Protein AF-A0A661QTS5-F1 (afdb_monomer)

Secondary structure (DSSP, 8-state):
-HHHHHHHHHHHT-S----S--HHHHHHHHHHTTSEEE-TTSPEEE---GGGSS---

Foldseek 3Di:
DVVVVVVCVVLVPDPDDDPPDDPVRVVVVCVVVVQWDQDPVRDTDGDDPPVPPDDDD

pLDDT: mean 93.88, std 5.02, range [64.62, 98.25]

Nearest PDB structures (foldseek):
  3l4k-assembly1_A  TM=4.105E-01  e=6.656E+00  Saccharomyces cerevisiae
  7uui-assembly1_m  TM=2.232E-01  e=7.153E+00  Saccharomyces cerevisiae BY4741
  7v08-assembly1_m  TM=2.093E-01  e=7.153E+00  Saccharomyces cerevisiae BY4741

Sequence (57 aa):
MEFEAELEKILGNHRQVIRNLSRKETIAEAVNAKEAIVAENGCLATWTPPESTGRAP

Mean predicted aligned error: 4.39 Å

Radius of gyration: 15.84 Å; Cα contacts (8 Å, |Δi|>4): 24; chains: 1; bounding box: 32×28×44 Å

Solvent-accessible surface area (backbone atoms only — not comparable to full-atom values): 3809 Å² total; per-residue (Å²): 110,72,65,58,54,52,50,48,57,55,51,72,72,45,94,85,74,80,80,85,68,51,74,70,53,50,55,51,49,36,43,74,72,66,62,32,46,80,43,95,89,68,48,77,48,67,78,65,60,87,95,53,80,66,85,86,133

Structure (mmCIF, N/CA/C/O backbone):
data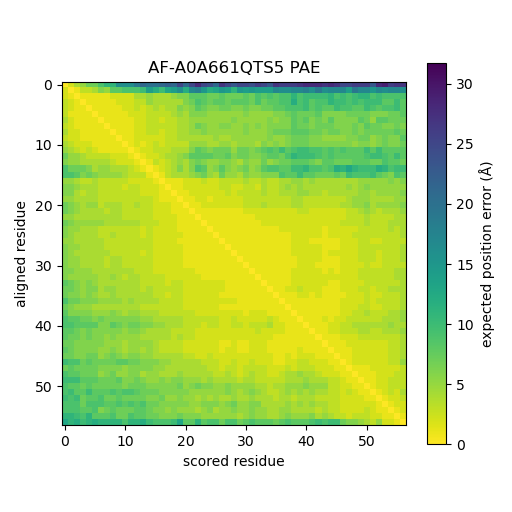_AF-A0A661QTS5-F1
#
_entry.id   AF-A0A661QTS5-F1
#
loop_
_atom_site.group_PDB
_atom_site.id
_atom_site.type_symbol
_atom_site.label_atom_id
_atom_site.label_alt_id
_atom_site.label_comp_id
_atom_site.label_asym_id
_atom_site.label_entity_id
_atom_site.label_seq_id
_atom_site.pdbx_PDB_ins_code
_atom_site.Cartn_x
_atom_site.Cartn_y
_atom_site.Cartn_z
_atom_site.occupancy
_atom_site.B_iso_or_equiv
_atom_site.auth_seq_id
_atom_site.auth_comp_id
_atom_site.auth_asym_i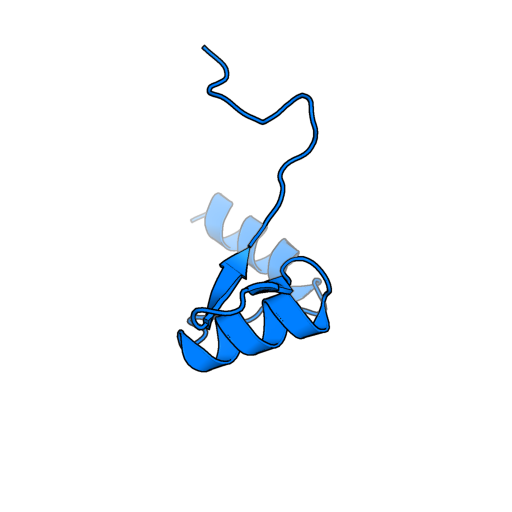d
_atom_site.auth_atom_id
_atom_site.pdbx_PDB_model_num
ATOM 1 N N . MET A 1 1 ? -6.436 -4.291 28.459 1.00 64.62 1 MET A N 1
ATOM 2 C CA . MET A 1 1 ? -7.852 -4.419 28.863 1.00 64.62 1 MET A CA 1
ATOM 3 C C . MET A 1 1 ? -8.693 -3.192 28.523 1.00 64.62 1 MET A C 1
ATOM 5 O O . MET A 1 1 ? -9.505 -3.333 27.626 1.00 64.62 1 MET A O 1
ATOM 9 N N . GLU A 1 2 ? -8.522 -2.010 29.137 1.00 84.81 2 GLU A N 1
ATOM 10 C CA . GLU A 1 2 ? -9.357 -0.833 28.781 1.00 84.81 2 GLU A CA 1
ATOM 11 C C . GLU A 1 2 ? -9.067 -0.309 27.359 1.00 84.81 2 GLU A C 1
ATOM 13 O O . GLU A 1 2 ? -9.982 -0.156 26.556 1.00 84.81 2 GLU A O 1
ATOM 18 N N . PHE A 1 3 ? -7.784 -0.182 27.004 1.00 92.19 3 PHE A N 1
ATOM 19 C CA . PHE A 1 3 ? -7.348 0.243 25.667 1.00 92.19 3 PHE A CA 1
ATOM 20 C C . PHE A 1 3 ? -7.826 -0.681 24.532 1.00 92.19 3 PHE A C 1
ATOM 22 O O . PHE A 1 3 ? -8.307 -0.213 23.508 1.00 92.19 3 PHE A O 1
ATOM 29 N N . GLU A 1 4 ? -7.713 -2.001 24.702 1.00 92.00 4 GLU A N 1
ATOM 30 C CA . GLU A 1 4 ? -8.129 -2.972 23.676 1.00 92.00 4 GLU A CA 1
ATOM 31 C C . GLU A 1 4 ? -9.643 -2.935 23.448 1.00 92.00 4 GLU A C 1
ATOM 33 O O . GLU A 1 4 ? -10.096 -3.020 22.311 1.00 92.00 4 GLU A O 1
ATOM 38 N N . ALA A 1 5 ? -10.426 -2.767 24.518 1.00 92.62 5 ALA A N 1
ATOM 39 C CA . ALA A 1 5 ? -11.876 -2.644 24.423 1.00 92.62 5 ALA A CA 1
ATOM 40 C C . ALA A 1 5 ? -12.290 -1.354 23.695 1.00 92.62 5 ALA A C 1
ATOM 42 O O . ALA A 1 5 ? -13.214 -1.366 22.878 1.00 92.62 5 ALA A O 1
ATOM 43 N N . GLU A 1 6 ? -11.592 -0.249 23.956 1.00 94.12 6 GLU A N 1
ATOM 44 C CA . GLU A 1 6 ? -11.813 1.012 23.251 1.00 94.12 6 GLU A CA 1
ATOM 45 C C . GLU A 1 6 ? -11.411 0.916 21.771 1.00 94.12 6 GLU A C 1
ATOM 47 O O . GLU A 1 6 ? -12.176 1.327 20.894 1.00 94.12 6 GLU A O 1
ATOM 52 N N . LEU A 1 7 ? -10.271 0.286 21.475 1.00 92.00 7 LEU A N 1
ATOM 53 C CA . LEU A 1 7 ? -9.813 0.037 20.110 1.00 92.00 7 LEU A CA 1
ATOM 54 C C . LEU A 1 7 ? -10.816 -0.818 19.324 1.00 92.00 7 LEU A C 1
ATOM 56 O O . LEU A 1 7 ? -11.171 -0.463 18.203 1.00 92.00 7 LEU A O 1
ATOM 60 N N . GLU A 1 8 ? -11.325 -1.903 19.908 1.00 92.12 8 GLU A N 1
ATOM 61 C CA . GLU A 1 8 ? -12.326 -2.757 19.256 1.00 92.12 8 GLU A CA 1
ATOM 62 C C . GLU A 1 8 ? -13.644 -2.016 18.997 1.00 92.12 8 GLU A C 1
ATOM 64 O O . GLU A 1 8 ? -14.263 -2.201 17.949 1.00 92.12 8 GLU A O 1
ATOM 69 N N . LYS A 1 9 ? -14.053 -1.102 19.886 1.00 93.12 9 LYS A N 1
ATOM 70 C CA . LYS A 1 9 ? -15.221 -0.241 19.646 1.00 93.12 9 LYS A CA 1
ATOM 71 C C . LYS A 1 9 ? -15.010 0.686 18.445 1.00 93.12 9 LYS A C 1
ATOM 73 O O . LYS A 1 9 ? -15.940 0.903 17.670 1.00 93.12 9 LYS A O 1
ATOM 78 N N . ILE A 1 10 ? -13.811 1.244 18.286 1.00 92.81 10 ILE A N 1
ATOM 79 C CA . ILE A 1 10 ? -13.472 2.113 17.150 1.00 92.81 10 ILE A CA 1
ATOM 80 C C . ILE A 1 10 ? -13.433 1.295 15.856 1.00 92.81 10 ILE A C 1
ATOM 82 O O . ILE A 1 10 ? -14.091 1.655 14.878 1.00 92.81 10 ILE A O 1
ATOM 86 N N . LEU A 1 11 ? -12.721 0.166 15.864 1.00 93.00 11 LEU A N 1
ATOM 87 C CA . LEU A 1 11 ? -12.587 -0.716 14.706 1.00 93.00 11 LEU A CA 1
ATOM 88 C C . LEU A 1 11 ? -13.933 -1.317 14.278 1.00 93.00 11 LEU A C 1
ATOM 90 O O . LEU A 1 11 ? -14.205 -1.391 13.084 1.00 93.00 11 LEU A O 1
ATOM 94 N N . GLY A 1 12 ? -14.806 -1.678 15.224 1.00 89.50 12 GLY A N 1
ATOM 95 C CA . GLY A 1 12 ? -16.138 -2.220 14.941 1.00 89.50 12 GLY A CA 1
ATOM 96 C C . GLY A 1 12 ? -17.077 -1.248 14.218 1.00 89.50 12 GLY A C 1
ATOM 97 O O . GLY A 1 12 ? -17.997 -1.685 13.531 1.00 89.50 12 GLY A O 1
ATOM 98 N N . ASN A 1 13 ? -16.830 0.062 14.319 1.00 89.19 13 ASN A N 1
ATOM 99 C CA . ASN A 1 13 ? -17.579 1.086 13.583 1.00 89.19 13 ASN A CA 1
ATOM 100 C C . ASN A 1 13 ? -16.979 1.397 12.201 1.0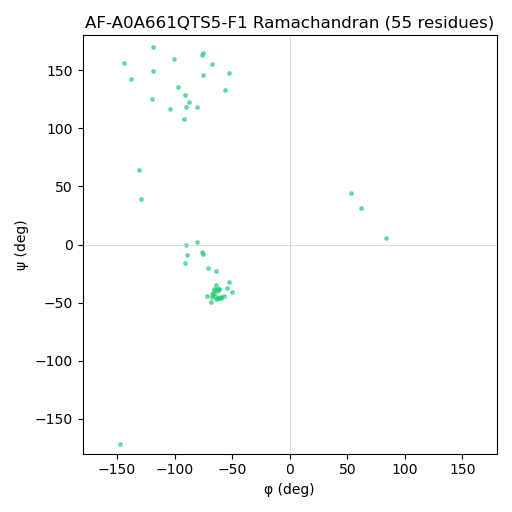0 89.19 13 ASN A C 1
ATOM 102 O O . ASN A 1 13 ? -17.587 2.128 11.416 1.00 89.19 13 ASN A O 1
ATOM 106 N N . HIS A 1 14 ? -15.793 0.872 11.887 1.00 90.19 14 HIS A N 1
ATOM 107 C CA . HIS A 1 14 ? -15.113 1.143 10.630 1.00 90.19 14 HIS A CA 1
ATOM 108 C C . HIS A 1 14 ? -15.492 0.108 9.564 1.00 90.19 14 HIS A C 1
ATOM 110 O O . HIS A 1 14 ? -15.398 -1.101 9.759 1.00 90.19 14 HIS A O 1
ATOM 116 N N . ARG A 1 15 ? -15.911 0.588 8.390 1.00 86.81 15 ARG A N 1
ATOM 117 C CA . ARG A 1 15 ? -16.501 -0.260 7.340 1.00 86.81 15 ARG A CA 1
ATOM 118 C C . ARG A 1 15 ? -15.495 -1.185 6.643 1.00 86.81 15 ARG A C 1
ATOM 120 O O . ARG A 1 15 ? -15.902 -2.149 6.005 1.00 86.81 15 ARG A O 1
ATOM 127 N N . GLN A 1 16 ? 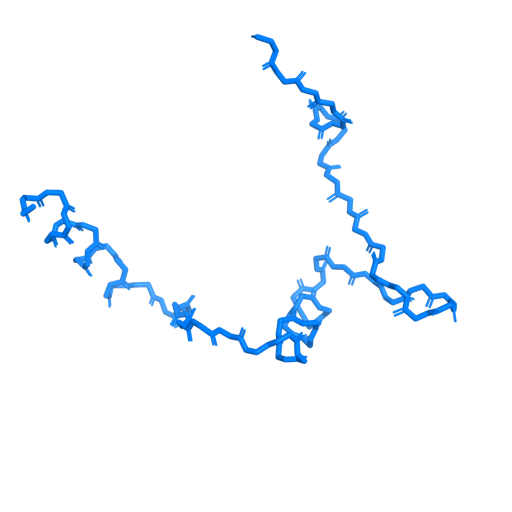-14.205 -0.876 6.724 1.00 87.81 16 GLN A N 1
ATOM 128 C CA . GLN A 1 16 ? -13.140 -1.577 6.001 1.00 87.81 16 GLN A CA 1
ATOM 129 C C . GLN A 1 16 ? -12.004 -1.954 6.953 1.00 87.81 16 GLN A C 1
ATOM 131 O O . GLN A 1 16 ? -10.902 -1.424 6.871 1.00 87.81 16 GLN A O 1
ATOM 136 N N . VAL A 1 17 ? -12.295 -2.8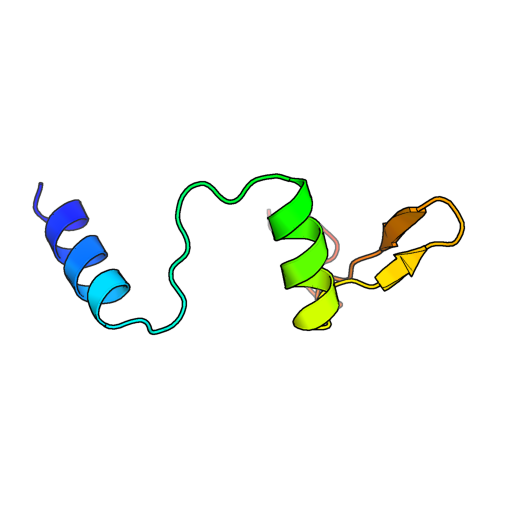23 7.921 1.00 92.06 17 VAL A N 1
ATOM 137 C CA . VAL A 1 17 ? -11.265 -3.462 8.751 1.00 92.06 17 VAL A CA 1
ATOM 138 C C . VAL A 1 17 ? -11.095 -4.886 8.262 1.00 92.06 17 VAL A C 1
ATOM 140 O O . VAL A 1 17 ? -12.022 -5.688 8.354 1.00 92.06 17 VAL A O 1
ATOM 143 N N . ILE A 1 18 ? -9.908 -5.204 7.754 1.00 90.69 18 ILE A N 1
ATOM 144 C CA . ILE A 1 18 ? -9.599 -6.544 7.266 1.00 90.69 18 ILE A CA 1
ATOM 145 C C . ILE A 1 18 ? -8.428 -7.101 8.069 1.00 90.69 18 ILE A C 1
ATOM 147 O O . ILE A 1 18 ? -7.385 -6.463 8.195 1.00 90.69 18 ILE A O 1
ATOM 151 N N . ARG A 1 19 ? -8.620 -8.277 8.672 1.00 92.06 19 ARG A N 1
ATOM 152 C CA . ARG A 1 19 ? -7.641 -8.898 9.573 1.00 92.06 19 ARG A CA 1
ATOM 153 C C . ARG A 1 19 ? -6.803 -9.921 8.815 1.00 92.06 19 ARG A C 1
ATOM 155 O O . ARG A 1 19 ? -7.360 -10.753 8.109 1.00 92.06 19 ARG A O 1
ATOM 162 N N . ASN A 1 20 ? -5.488 -9.901 9.036 1.00 94.00 20 ASN A N 1
ATOM 163 C CA . ASN A 1 20 ? -4.543 -10.915 8.546 1.00 94.00 20 ASN A CA 1
ATOM 164 C C . ASN A 1 20 ? -4.626 -11.174 7.034 1.00 94.00 20 ASN A C 1
ATOM 166 O O . ASN A 1 20 ? -4.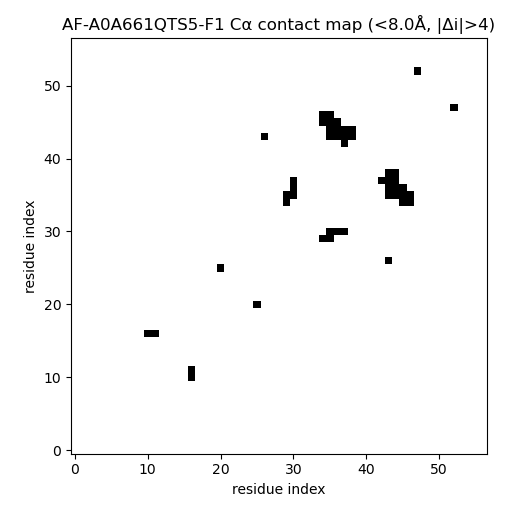618 -12.321 6.591 1.00 94.00 20 ASN A O 1
ATOM 170 N N . LEU A 1 21 ? -4.713 -10.097 6.256 1.00 95.50 21 LEU A N 1
ATOM 171 C CA . LEU A 1 21 ? -4.769 -10.164 4.803 1.00 95.50 21 LEU A CA 1
ATOM 172 C C . LEU A 1 21 ? -3.559 -10.930 4.246 1.00 95.50 21 LEU A C 1
ATOM 174 O O . LEU A 1 21 ? -2.420 -10.680 4.652 1.00 95.50 21 LEU A O 1
ATOM 178 N N . SER A 1 22 ? -3.782 -11.865 3.321 1.00 97.75 22 SER A N 1
ATOM 179 C CA . SER A 1 22 ? -2.665 -12.548 2.672 1.00 97.75 22 SER A CA 1
ATOM 180 C C . SER A 1 22 ? -1.890 -11.568 1.794 1.00 97.75 22 SER A C 1
ATOM 182 O O . SER A 1 22 ? -2.447 -10.614 1.257 1.00 97.75 22 SER A O 1
ATOM 184 N N . ARG A 1 23 ? -0.605 -11.845 1.542 1.00 97.06 23 ARG A N 1
ATOM 185 C CA . ARG A 1 23 ? 0.226 -11.005 0.661 1.00 97.06 23 ARG A CA 1
ATOM 186 C C . ARG A 1 23 ? -0.440 -10.720 -0.692 1.00 97.06 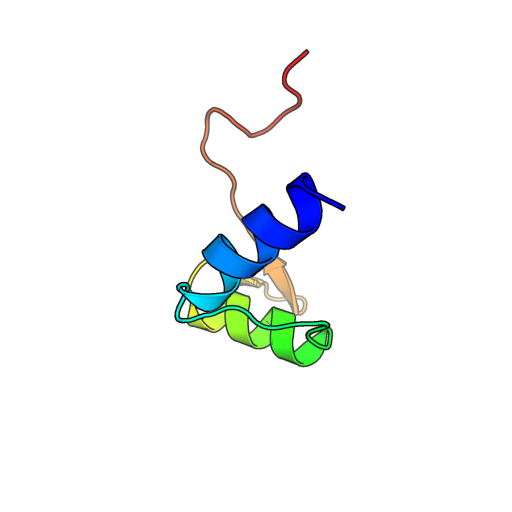23 ARG A C 1
ATOM 188 O O . ARG A 1 23 ? -0.328 -9.612 -1.206 1.00 97.06 23 ARG A O 1
ATOM 195 N N . LYS A 1 24 ? -1.096 -11.722 -1.288 1.00 97.75 24 LYS A N 1
ATOM 196 C CA . LYS A 1 24 ? -1.758 -11.584 -2.594 1.00 97.75 24 LYS A CA 1
ATOM 197 C C . LYS A 1 24 ? -2.924 -10.598 -2.519 1.00 97.75 24 LYS A C 1
ATOM 199 O O . LYS A 1 24 ? -3.060 -9.759 -3.403 1.00 97.75 24 LYS A O 1
ATOM 204 N N . GLU A 1 25 ? -3.733 -10.704 -1.473 1.00 97.38 25 GLU A N 1
ATOM 205 C CA . GLU A 1 25 ? -4.855 -9.800 -1.225 1.00 97.38 25 GLU A CA 1
ATOM 206 C C . GLU A 1 25 ? -4.355 -8.386 -0.901 1.00 97.38 25 GLU A C 1
ATOM 208 O O . GLU A 1 25 ? -4.850 -7.440 -1.493 1.00 97.38 25 GLU A O 1
ATOM 213 N N . THR A 1 26 ? -3.304 -8.224 -0.085 1.00 96.75 26 THR A N 1
ATOM 214 C CA . THR A 1 26 ? -2.698 -6.907 0.199 1.00 96.75 26 THR A CA 1
ATOM 215 C C . THR A 1 26 ? -2.236 -6.193 -1.063 1.00 96.75 26 THR A C 1
ATOM 217 O O . THR A 1 26 ? -2.488 -5.003 -1.225 1.00 96.75 26 THR A O 1
ATOM 220 N N . ILE A 1 27 ? -1.579 -6.916 -1.974 1.00 97.50 27 ILE A N 1
ATOM 221 C CA . ILE A 1 27 ? -1.148 -6.356 -3.258 1.00 97.50 27 ILE A CA 1
ATOM 222 C C . ILE A 1 27 ? -2.361 -5.900 -4.078 1.00 97.50 27 ILE A C 1
ATOM 224 O O . ILE A 1 27 ? -2.344 -4.800 -4.626 1.00 97.50 27 ILE A O 1
ATOM 228 N N . ALA A 1 28 ? -3.405 -6.730 -4.161 1.00 96.94 28 ALA A N 1
ATOM 229 C CA . ALA A 1 28 ? -4.607 -6.405 -4.923 1.00 96.94 28 ALA A CA 1
ATOM 230 C C . ALA A 1 28 ? -5.336 -5.181 -4.347 1.00 96.94 28 ALA A C 1
ATOM 232 O O . ALA A 1 28 ? -5.660 -4.265 -5.100 1.00 96.94 28 ALA A O 1
ATOM 233 N N . GLU A 1 29 ? -5.533 -5.129 -3.028 1.00 96.38 29 GLU A N 1
ATOM 234 C CA . GLU A 1 29 ? -6.193 -4.008 -2.351 1.00 96.38 29 GLU A CA 1
ATOM 235 C C . GLU A 1 29 ? -5.425 -2.693 -2.539 1.00 96.38 29 GLU A C 1
ATOM 237 O O . GLU A 1 29 ? -6.030 -1.698 -2.931 1.00 96.38 29 GLU A O 1
ATOM 242 N N . ALA A 1 30 ? -4.097 -2.689 -2.372 1.00 96.50 30 ALA A N 1
ATOM 243 C CA . ALA A 1 30 ? -3.282 -1.479 -2.538 1.00 96.50 30 ALA A CA 1
ATOM 244 C C . ALA A 1 30 ? -3.352 -0.903 -3.967 1.00 96.50 30 ALA A C 1
ATOM 246 O O . ALA A 1 30 ? -3.412 0.314 -4.162 1.00 96.50 30 ALA A O 1
ATOM 247 N N . VAL A 1 31 ? -3.375 -1.775 -4.982 1.00 97.56 31 VAL A N 1
ATOM 248 C CA . VAL A 1 31 ? -3.524 -1.359 -6.386 1.00 97.56 31 VAL A CA 1
ATOM 249 C C . VAL A 1 31 ? -4.950 -0.868 -6.660 1.00 97.56 31 VAL A C 1
ATOM 251 O O . VAL A 1 31 ? -5.126 0.184 -7.275 1.00 97.56 31 VAL A O 1
ATOM 254 N N . ASN A 1 32 ? -5.972 -1.577 -6.168 1.00 96.62 32 ASN A N 1
ATOM 255 C CA . ASN A 1 32 ? -7.381 -1.194 -6.329 1.00 96.62 32 ASN A CA 1
ATOM 256 C C . ASN A 1 32 ? -7.691 0.162 -5.673 1.00 96.62 32 ASN A C 1
ATOM 258 O O . ASN A 1 32 ? -8.430 0.970 -6.241 1.00 96.62 32 ASN A O 1
ATOM 262 N N . ALA A 1 33 ? -7.092 0.429 -4.510 1.00 95.25 33 ALA A N 1
ATOM 263 C CA . ALA A 1 33 ? -7.202 1.688 -3.778 1.00 95.25 33 ALA A CA 1
ATOM 264 C C . ALA A 1 33 ? -6.367 2.833 -4.383 1.00 95.25 33 ALA A C 1
ATOM 266 O O . ALA A 1 33 ? -6.519 3.980 -3.968 1.00 95.25 33 ALA A O 1
ATOM 267 N N . LYS A 1 34 ? -5.538 2.553 -5.402 1.00 96.62 34 LYS A N 1
ATOM 268 C CA . LYS A 1 34 ? -4.621 3.512 -6.051 1.00 96.62 34 LYS A CA 1
ATOM 269 C C . LYS A 1 34 ? -3.555 4.080 -5.108 1.00 96.62 34 LYS A C 1
ATOM 271 O O . LYS A 1 34 ? -3.106 5.207 -5.290 1.00 96.62 34 LYS A O 1
ATOM 276 N N . GLU A 1 35 ? -3.134 3.289 -4.129 1.00 96.31 35 GLU A N 1
ATOM 277 C CA . GLU A 1 35 ? -2.048 3.625 -3.197 1.00 96.31 35 GLU A CA 1
ATOM 278 C C . GLU A 1 35 ? -0.681 3.144 -3.709 1.00 96.31 35 GLU A C 1
ATOM 280 O O . GLU A 1 35 ? 0.371 3.566 -3.227 1.00 96.31 35 GLU A O 1
ATOM 285 N N . ALA A 1 36 ? -0.694 2.250 -4.698 1.00 97.88 36 ALA A N 1
ATOM 286 C CA . ALA A 1 36 ? 0.487 1.709 -5.347 1.00 97.88 36 ALA A CA 1
ATOM 287 C C . ALA A 1 36 ? 0.230 1.476 -6.839 1.00 97.88 36 ALA A C 1
ATOM 289 O O . ALA A 1 36 ? -0.904 1.240 -7.262 1.00 97.88 36 ALA A O 1
ATOM 290 N N . ILE A 1 37 ? 1.304 1.463 -7.628 1.00 98.06 37 ILE A N 1
ATOM 291 C CA . ILE A 1 37 ? 1.288 0.996 -9.018 1.00 98.06 37 ILE A CA 1
ATOM 292 C C . ILE A 1 37 ? 2.220 -0.203 -9.184 1.00 98.06 37 ILE A C 1
ATOM 294 O O . ILE A 1 37 ? 3.238 -0.320 -8.500 1.00 98.06 37 ILE A O 1
ATOM 298 N N . VAL A 1 38 ? 1.880 -1.099 -10.108 1.00 98.06 38 VAL A N 1
ATOM 299 C CA . VAL A 1 38 ? 2.747 -2.227 -10.464 1.00 98.06 38 VAL A CA 1
ATOM 300 C C . VAL A 1 38 ? 3.823 -1.723 -11.425 1.00 98.06 38 VAL A C 1
ATOM 302 O O . VAL A 1 38 ? 3.504 -1.229 -12.506 1.00 98.06 38 VAL A O 1
ATOM 305 N N . 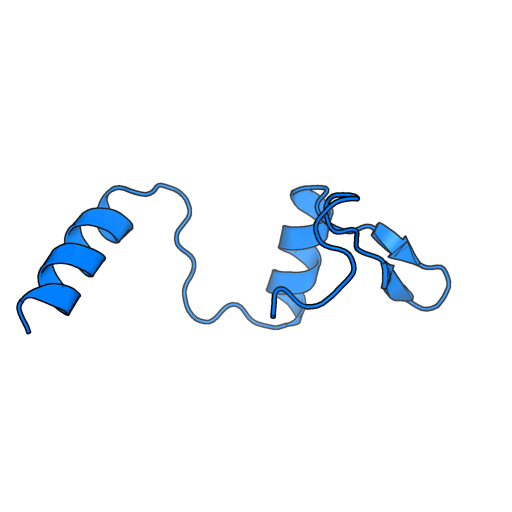ALA A 1 39 ? 5.089 -1.828 -11.025 1.00 98.12 39 ALA A N 1
ATOM 306 C CA . ALA A 1 39 ? 6.229 -1.511 -11.877 1.00 98.12 39 ALA A CA 1
ATOM 307 C C . ALA A 1 39 ? 6.472 -2.623 -12.911 1.00 98.12 39 ALA A C 1
ATOM 309 O O . ALA A 1 39 ? 5.990 -3.745 -12.762 1.00 98.12 39 ALA A O 1
ATOM 310 N N . GLU A 1 40 ? 7.273 -2.336 -13.938 1.00 98.00 40 GLU A N 1
ATOM 311 C CA . GLU A 1 40 ? 7.557 -3.275 -15.034 1.00 98.00 40 GLU A CA 1
ATOM 312 C C . GLU A 1 40 ? 8.087 -4.636 -14.547 1.00 98.00 40 GLU A C 1
ATOM 314 O O . GLU A 1 40 ? 7.706 -5.684 -15.058 1.00 98.00 40 GLU A O 1
ATOM 319 N N . ASN A 1 41 ? 8.918 -4.634 -13.504 1.00 97.50 41 ASN A N 1
ATOM 320 C CA . ASN A 1 41 ? 9.488 -5.848 -12.915 1.00 97.50 41 ASN A CA 1
ATOM 321 C C . ASN A 1 41 ? 8.539 -6.584 -11.944 1.00 97.50 41 ASN A C 1
ATOM 323 O O . ASN A 1 41 ? 8.939 -7.570 -11.325 1.00 97.50 41 ASN A O 1
ATOM 327 N N . GLY A 1 42 ? 7.309 -6.098 -11.768 1.00 95.75 42 GLY A N 1
ATOM 328 C CA . GLY A 1 42 ? 6.305 -6.684 -10.884 1.00 95.75 42 GLY A CA 1
ATOM 329 C C . GLY A 1 42 ? 6.410 -6.282 -9.409 1.00 95.75 42 GLY A C 1
ATOM 330 O O . GLY A 1 42 ? 5.655 -6.818 -8.595 1.00 95.75 42 GLY A O 1
ATOM 331 N N . CYS A 1 43 ? 7.306 -5.363 -9.028 1.00 97.00 43 CYS A N 1
ATOM 332 C CA . CYS A 1 43 ? 7.260 -4.770 -7.691 1.00 97.00 43 CYS A CA 1
ATOM 333 C C . CYS A 1 43 ? 6.131 -3.732 -7.579 1.00 97.00 43 CYS A C 1
ATOM 335 O O . CYS A 1 43 ? 5.600 -3.250 -8.581 1.00 97.00 43 CYS A O 1
ATOM 337 N N . LEU A 1 44 ? 5.762 -3.386 -6.345 1.00 98.25 44 LEU A N 1
ATOM 338 C CA . LEU A 1 44 ? 4.872 -2.259 -6.089 1.00 98.25 44 LEU A CA 1
ATOM 339 C C . LEU A 1 44 ? 5.705 -0.995 -5.912 1.00 98.25 44 LEU A C 1
ATOM 341 O O . LEU A 1 44 ? 6.505 -0.908 -4.980 1.00 98.25 44 LEU A O 1
ATOM 345 N N . ALA A 1 45 ? 5.501 -0.024 -6.794 1.00 97.75 45 ALA A N 1
ATOM 346 C CA . ALA A 1 45 ? 5.982 1.330 -6.596 1.00 97.75 45 ALA A CA 1
ATOM 347 C C . ALA A 1 45 ? 4.924 2.112 -5.809 1.00 97.75 45 ALA A C 1
ATOM 349 O O . ALA A 1 45 ? 3.766 2.209 -6.225 1.00 97.75 45 ALA A O 1
ATOM 350 N N . THR A 1 46 ? 5.333 2.649 -4.665 1.00 96.56 46 THR A N 1
ATOM 351 C CA . THR A 1 46 ? 4.513 3.487 -3.786 1.00 96.56 46 THR A CA 1
ATOM 352 C C . THR A 1 46 ? 5.141 4.869 -3.660 1.00 96.56 46 THR A C 1
ATOM 354 O O . THR A 1 46 ? 6.271 5.103 -4.094 1.00 96.56 46 THR A O 1
ATOM 357 N N . TRP A 1 47 ? 4.407 5.799 -3.064 1.00 95.06 47 TRP A N 1
ATOM 358 C CA . TRP A 1 47 ? 4.893 7.135 -2.753 1.00 95.06 47 TRP A CA 1
ATOM 359 C C . TRP A 1 47 ? 4.418 7.529 -1.360 1.00 95.06 47 TRP A C 1
ATOM 361 O O . TRP A 1 47 ? 3.301 7.214 -0.954 1.00 95.06 47 TRP A O 1
ATOM 371 N N . THR A 1 48 ? 5.271 8.233 -0.628 1.00 94.06 48 THR A N 1
ATOM 372 C CA . THR A 1 48 ? 4.874 8.969 0.570 1.00 94.06 48 THR A CA 1
ATOM 373 C C . THR A 1 48 ? 4.733 10.450 0.217 1.00 94.06 48 THR A C 1
ATOM 375 O O . THR A 1 48 ? 5.269 10.890 -0.808 1.00 94.06 48 THR A O 1
ATOM 378 N N . PRO A 1 49 ? 3.996 11.241 1.015 1.00 93.88 49 PRO A N 1
ATOM 379 C CA . PRO A 1 49 ? 3.964 12.686 0.833 1.00 93.88 49 PRO A CA 1
ATOM 380 C C . PRO A 1 49 ? 5.385 13.287 0.796 1.00 93.88 49 PRO A C 1
ATOM 382 O O . PRO A 1 49 ? 6.274 12.754 1.471 1.00 93.88 49 PRO A O 1
ATOM 385 N N . PRO A 1 50 ? 5.634 14.374 0.038 1.00 93.44 50 PRO A N 1
ATOM 386 C CA . PRO A 1 50 ? 6.970 14.967 -0.110 1.00 93.44 50 PRO A CA 1
ATOM 387 C C . PRO A 1 50 ? 7.680 15.282 1.219 1.00 93.44 50 PRO A C 1
ATOM 389 O O . PRO A 1 50 ? 8.900 15.161 1.327 1.00 93.44 50 PRO A O 1
ATOM 392 N N . GLU A 1 51 ? 6.909 15.634 2.245 1.00 94.94 51 GLU A N 1
ATOM 393 C CA . GLU A 1 51 ? 7.334 15.918 3.616 1.00 94.94 51 GLU A CA 1
ATOM 394 C C . GLU A 1 51 ? 7.696 14.669 4.446 1.00 94.94 51 GLU A C 1
ATOM 396 O O . GLU A 1 51 ? 8.207 14.796 5.556 1.00 94.94 51 GLU A O 1
ATOM 401 N N . SER A 1 52 ? 7.448 13.462 3.927 1.00 94.56 52 SER A N 1
ATOM 402 C CA . SER A 1 52 ? 7.589 12.180 4.632 1.00 94.56 52 SER A CA 1
ATOM 403 C C . SER A 1 52 ? 8.420 11.165 3.834 1.00 94.56 52 SER A C 1
ATOM 405 O O . SER A 1 52 ? 8.136 9.970 3.778 1.00 94.56 52 SER A O 1
ATOM 407 N N . THR A 1 53 ? 9.477 11.641 3.177 1.00 95.31 53 THR A N 1
ATOM 408 C CA . THR A 1 53 ? 10.415 10.800 2.406 1.00 95.31 53 THR A CA 1
ATOM 409 C C . THR A 1 53 ? 11.595 10.282 3.239 1.00 95.31 53 THR A C 1
ATOM 411 O O . THR A 1 53 ? 12.440 9.541 2.738 1.00 95.31 53 THR A O 1
ATOM 414 N N . GLY A 1 54 ? 11.654 10.640 4.526 1.00 93.69 54 GLY A N 1
ATOM 415 C CA . GLY A 1 54 ? 12.712 10.257 5.457 1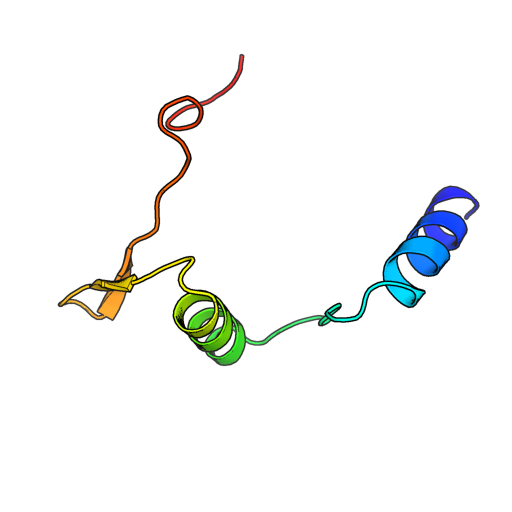.00 93.69 54 GLY A CA 1
ATOM 416 C C . GLY A 1 54 ? 12.206 10.081 6.889 1.00 93.69 54 GLY A C 1
ATOM 417 O O . GLY A 1 54 ? 11.008 10.089 7.158 1.00 93.69 54 GLY A O 1
ATOM 418 N N . ARG A 1 55 ? 13.137 9.904 7.829 1.00 95.19 55 ARG A N 1
ATOM 419 C CA . ARG A 1 55 ? 12.812 9.775 9.258 1.00 95.19 55 ARG A CA 1
ATOM 420 C C . ARG A 1 55 ? 12.451 11.137 9.856 1.00 95.19 55 ARG A C 1
ATOM 422 O O . ARG A 1 55 ? 13.081 12.128 9.500 1.00 95.19 55 ARG A O 1
ATOM 429 N N . ALA A 1 56 ? 11.524 11.150 10.812 1.00 90.62 56 ALA A N 1
ATOM 430 C CA . ALA A 1 56 ? 11.316 12.262 11.738 1.00 90.62 56 ALA A CA 1
ATOM 431 C C . ALA A 1 56 ? 12.171 12.011 13.001 1.00 90.62 56 ALA A C 1
ATOM 433 O O . ALA A 1 56 ? 11.870 11.047 13.710 1.00 90.62 56 ALA A O 1
ATOM 434 N N . PRO A 1 57 ? 13.274 12.759 13.224 1.00 89.69 57 PRO A N 1
ATOM 435 C CA . PRO A 1 57 ? 14.142 12.595 14.393 1.00 89.69 57 PRO A CA 1
ATOM 436 C C . PRO A 1 57 ? 13.479 12.996 15.712 1.00 89.69 57 PRO A C 1
ATOM 438 O O . PRO A 1 57 ? 12.591 13.879 15.685 1.00 89.69 57 PRO A O 1
#